Protein AF-S6FB39-F1 (afdb_monomer_lite)

Organism: NCBI:txid1351755

Foldseek 3Di:
DQWWAAPVRDIDGQVRQVVVCVVVVHRGWTAHLFARATWDWPDPPHPDDIHIDHDPPDDRPGHQVLVVLDPDDDWDDPVQLVVQLVQCVVCVVVLQVCCCVGPNVPDDPVNSVVLVVQCPPPVNSRRHPDHNVCSSSSSVNVCVPVDPPVDPPPDPDD

Structure (mmCIF, N/CA/C/O backbone):
data_AF-S6FB39-F1
#
_entry.id   AF-S6FB39-F1
#
loop_
_atom_site.group_PDB
_atom_site.id
_atom_site.type_symbol
_atom_site.label_atom_id
_atom_site.label_alt_id
_atom_site.label_comp_id
_atom_site.label_asym_id
_atom_site.label_entity_id
_atom_site.label_seq_id
_atom_site.pdbx_PDB_ins_code
_atom_site.Cartn_x
_atom_site.Cartn_y
_atom_site.Cartn_z
_atom_site.occupancy
_atom_site.B_iso_or_equiv
_atom_site.auth_seq_id
_atom_site.auth_comp_id
_atom_site.auth_asym_id
_atom_site.auth_atom_id
_atom_site.pdbx_PDB_model_num
ATOM 1 N N . MET A 1 1 ? -5.424 -2.975 12.980 1.00 67.62 1 MET A N 1
ATOM 2 C CA . MET A 1 1 ? -4.887 -2.454 11.699 1.00 67.62 1 MET A CA 1
ATOM 3 C C . MET A 1 1 ? -5.694 -1.225 11.311 1.00 67.62 1 MET A C 1
ATOM 5 O O . MET A 1 1 ? -6.906 -1.287 11.421 1.00 67.62 1 MET A O 1
ATOM 9 N N . PHE A 1 2 ? -5.067 -0.120 10.903 1.00 73.38 2 PHE A N 1
ATOM 10 C CA . PHE A 1 2 ? -5.791 1.126 10.580 1.00 73.38 2 PHE A CA 1
ATOM 11 C C . PHE A 1 2 ? -6.096 1.304 9.091 1.00 73.38 2 PHE A C 1
ATOM 13 O O . PHE A 1 2 ? -6.890 2.162 8.743 1.00 73.38 2 PHE A O 1
ATOM 20 N N . TYR A 1 3 ? -5.520 0.464 8.233 1.00 76.88 3 TYR A N 1
ATOM 21 C CA . TYR A 1 3 ? -5.689 0.529 6.785 1.00 76.88 3 TYR A CA 1
ATOM 22 C C . TYR A 1 3 ? -6.198 -0.799 6.242 1.00 76.88 3 TYR A C 1
ATOM 24 O O . TYR A 1 3 ? -5.724 -1.856 6.648 1.00 76.88 3 TYR A O 1
ATOM 32 N N . CYS A 1 4 ? -7.126 -0.757 5.301 1.00 78.12 4 CYS A N 1
ATOM 33 C CA . CYS A 1 4 ? -7.621 -1.926 4.579 1.00 78.12 4 CYS A CA 1
ATOM 34 C C . CYS A 1 4 ? -7.569 -1.670 3.073 1.00 78.12 4 CYS A C 1
ATOM 36 O O . CYS A 1 4 ? -7.297 -0.549 2.669 1.00 78.12 4 CYS A O 1
ATOM 38 N N . ILE A 1 5 ? -7.848 -2.675 2.245 1.00 75.44 5 ILE A N 1
ATOM 39 C CA . ILE A 1 5 ? -8.179 -2.456 0.832 1.00 75.44 5 ILE A CA 1
ATOM 40 C C . ILE A 1 5 ? -9.668 -2.704 0.608 1.00 75.44 5 ILE A C 1
ATOM 42 O O . ILE A 1 5 ? -10.224 -3.657 1.153 1.00 75.44 5 ILE A O 1
ATOM 46 N N . ASN A 1 6 ? -10.323 -1.863 -0.184 1.00 80.31 6 ASN A N 1
ATOM 47 C CA . ASN A 1 6 ? -11.699 -2.104 -0.609 1.00 80.31 6 ASN A CA 1
ATOM 48 C C . ASN A 1 6 ? -11.750 -3.082 -1.801 1.00 80.31 6 ASN A C 1
ATOM 50 O O . ASN A 1 6 ? -10.726 -3.594 -2.257 1.00 80.31 6 ASN A O 1
ATOM 54 N N . SER A 1 7 ? -12.948 -3.341 -2.327 1.00 75.94 7 SER A N 1
ATOM 55 C CA . SER A 1 7 ? -13.157 -4.218 -3.491 1.00 75.94 7 SER A CA 1
ATOM 56 C C . SER A 1 7 ? -12.434 -3.762 -4.763 1.00 75.94 7 SER A C 1
ATOM 58 O O . SER A 1 7 ? -12.125 -4.589 -5.614 1.00 75.94 7 SER A O 1
ATOM 60 N N . ASN A 1 8 ? -12.124 -2.470 -4.876 1.00 73.38 8 ASN A N 1
ATOM 61 C CA . ASN A 1 8 ? -11.391 -1.884 -6.002 1.00 73.38 8 ASN A CA 1
ATOM 62 C C . ASN A 1 8 ? -9.878 -1.833 -5.738 1.00 73.38 8 ASN A C 1
ATOM 64 O O . ASN A 1 8 ? -9.136 -1.159 -6.448 1.00 73.38 8 ASN A O 1
ATOM 68 N N . ASN A 1 9 ? -9.412 -2.533 -4.701 1.00 61.44 9 ASN A N 1
ATOM 69 C CA . ASN A 1 9 ? -8.044 -2.516 -4.202 1.00 61.44 9 ASN A CA 1
ATOM 70 C C . ASN A 1 9 ? -7.557 -1.150 -3.708 1.00 61.44 9 ASN A C 1
ATOM 72 O O . ASN A 1 9 ? -6.366 -1.028 -3.452 1.00 61.44 9 ASN A O 1
ATOM 76 N N . HIS A 1 10 ? -8.405 -0.135 -3.530 1.00 71.38 10 HIS A N 1
ATOM 77 C CA . HIS A 1 10 ? -7.982 1.145 -2.954 1.00 71.38 10 HIS A CA 1
ATOM 78 C C . HIS A 1 10 ? -7.767 1.002 -1.455 1.00 71.38 10 HIS A C 1
ATOM 80 O O . HIS A 1 10 ? -8.565 0.342 -0.787 1.00 71.38 10 HIS A O 1
ATOM 86 N N . ILE A 1 11 ? -6.710 1.624 -0.933 1.00 67.88 11 ILE A N 1
ATOM 87 C CA . ILE A 1 11 ? -6.490 1.635 0.508 1.00 67.88 11 ILE A CA 1
ATOM 88 C C . ILE A 1 11 ? -7.420 2.649 1.154 1.00 67.88 11 ILE A C 1
ATOM 90 O O . ILE A 1 11 ? -7.564 3.766 0.670 1.00 67.88 11 ILE A O 1
ATOM 94 N N . VAL A 1 12 ? -8.045 2.229 2.247 1.00 76.62 12 VAL A N 1
ATOM 95 C CA . VAL A 1 12 ? -8.969 3.047 3.024 1.00 76.62 12 VAL A CA 1
ATOM 96 C C . VAL A 1 12 ? -8.524 3.021 4.482 1.00 76.62 12 VAL A C 1
ATOM 98 O O . VAL A 1 12 ? -8.280 1.942 5.043 1.00 76.62 12 VAL A O 1
ATOM 101 N N . ASN A 1 13 ? -8.392 4.203 5.087 1.00 82.31 13 ASN A N 1
ATOM 102 C CA . ASN A 1 13 ? -8.177 4.349 6.524 1.00 82.31 13 ASN A CA 1
ATOM 103 C C . ASN A 1 13 ? -9.467 3.981 7.280 1.00 82.31 13 ASN A C 1
ATOM 105 O O . ASN A 1 13 ? -10.571 4.154 6.770 1.00 82.31 13 ASN A O 1
ATOM 109 N N . ILE A 1 14 ? -9.352 3.453 8.498 1.00 83.88 14 ILE A N 1
ATOM 110 C CA . ILE A 1 14 ? -10.506 3.098 9.326 1.00 83.88 14 ILE A CA 1
ATOM 111 C C . ILE A 1 14 ? -11.424 4.291 9.618 1.00 83.88 14 ILE A C 1
ATOM 113 O O . ILE A 1 14 ? -12.635 4.099 9.693 1.00 83.88 14 ILE A O 1
ATOM 117 N N . GLU A 1 15 ? -10.867 5.491 9.779 1.00 84.25 15 GLU A N 1
ATOM 118 C CA . GLU A 1 15 ? -11.617 6.716 10.071 1.00 84.25 15 GLU A CA 1
ATOM 119 C C . GLU A 1 15 ? -12.498 7.089 8.875 1.00 84.25 15 GLU A C 1
ATOM 121 O O . GLU A 1 15 ? -13.722 7.117 9.016 1.00 84.25 15 GLU A O 1
ATOM 126 N N . ASP A 1 16 ? -11.898 7.222 7.688 1.00 83.56 16 ASP A N 1
ATOM 127 C CA . ASP A 1 16 ? -12.613 7.481 6.431 1.00 83.56 16 ASP A CA 1
ATOM 128 C C . ASP A 1 16 ? -13.656 6.397 6.150 1.00 83.56 16 ASP A C 1
ATOM 130 O O . ASP A 1 16 ? -14.824 6.692 5.904 1.00 83.56 16 ASP A O 1
ATOM 134 N N . TYR A 1 17 ? -13.272 5.124 6.300 1.00 88.56 17 TYR A N 1
ATOM 135 C CA . TYR A 1 17 ? -14.181 3.994 6.126 1.00 88.56 17 TYR A CA 1
ATOM 136 C C . TYR A 1 17 ? -15.393 4.082 7.058 1.00 88.56 17 TYR A C 1
ATOM 138 O O . TYR A 1 17 ? -16.518 3.807 6.639 1.00 88.56 17 TYR A O 1
ATOM 146 N N . CYS A 1 18 ? -15.193 4.441 8.329 1.00 87.75 18 CYS A N 1
ATOM 147 C CA . CYS A 1 18 ? -16.289 4.555 9.288 1.00 87.75 18 CYS A CA 1
ATOM 148 C C . CYS A 1 18 ? -17.196 5.748 8.979 1.00 87.75 18 CYS A C 1
ATOM 150 O O . CYS A 1 18 ? -18.408 5.623 9.154 1.00 87.75 18 CYS A O 1
ATOM 152 N N . ILE A 1 19 ? -16.638 6.872 8.527 1.00 87.25 19 ILE A N 1
ATOM 153 C CA . ILE A 1 19 ? -17.404 8.052 8.109 1.00 87.25 19 ILE A CA 1
ATOM 154 C C . ILE A 1 19 ? -18.256 7.706 6.885 1.00 87.25 19 ILE A C 1
ATOM 156 O O . ILE A 1 19 ? -19.478 7.838 6.937 1.00 87.25 19 ILE A O 1
ATOM 160 N N . GLU A 1 20 ? -17.643 7.179 5.826 1.00 86.31 20 GLU A N 1
ATOM 161 C CA . GLU A 1 20 ? -18.341 6.796 4.595 1.00 86.31 20 GLU A CA 1
ATOM 162 C C . GLU A 1 20 ? -19.403 5.723 4.849 1.00 86.31 20 GLU A C 1
ATOM 164 O O . GLU A 1 20 ? -20.516 5.815 4.333 1.00 86.31 20 GLU A O 1
ATOM 169 N N . SER A 1 21 ? -19.095 4.718 5.674 1.00 89.25 21 SER A N 1
ATOM 170 C CA . SER A 1 21 ? -20.052 3.649 5.979 1.00 89.25 21 SER A CA 1
ATOM 171 C C . SER A 1 21 ? -21.262 4.164 6.759 1.00 89.25 21 SER A C 1
ATOM 173 O O . SER A 1 21 ? -22.382 3.710 6.533 1.00 89.25 21 SER A O 1
ATOM 175 N N . LYS A 1 22 ? -21.053 5.131 7.665 1.00 87.75 22 LYS A N 1
ATOM 176 C CA . LYS A 1 22 ? -22.144 5.795 8.393 1.00 87.75 22 LYS A CA 1
ATOM 177 C C . LYS A 1 22 ? -22.996 6.654 7.463 1.00 87.75 22 LYS A C 1
ATOM 179 O O . LYS A 1 22 ? -24.216 6.561 7.534 1.00 87.75 22 LYS A O 1
ATOM 184 N N . LEU A 1 23 ? -22.371 7.447 6.589 1.00 88.06 23 LEU A N 1
ATOM 185 C CA . LEU A 1 23 ? -23.074 8.309 5.632 1.00 88.06 23 LEU A CA 1
ATOM 186 C C . LEU A 1 23 ? -23.932 7.505 4.648 1.00 88.06 23 LEU A C 1
ATOM 188 O O . LEU A 1 23 ? -25.053 7.899 4.347 1.00 88.06 23 LEU A O 1
ATOM 192 N N . ASN A 1 24 ? -23.425 6.362 4.186 1.00 86.12 24 ASN A N 1
ATOM 193 C CA . ASN A 1 24 ? -24.111 5.515 3.209 1.00 86.12 24 ASN A CA 1
ATOM 194 C C . ASN A 1 24 ? -25.042 4.464 3.841 1.00 86.12 24 ASN A C 1
ATOM 196 O O . ASN A 1 24 ? -25.697 3.718 3.117 1.00 86.12 24 ASN A O 1
ATOM 200 N N . GLY A 1 25 ? -25.067 4.344 5.173 1.00 87.31 25 GLY A N 1
ATOM 201 C CA . GLY A 1 25 ? -25.852 3.331 5.891 1.00 87.31 25 GLY A CA 1
ATOM 202 C C . GLY A 1 25 ? -25.426 1.877 5.630 1.00 87.31 25 GLY A C 1
ATOM 203 O O . GLY A 1 25 ? -26.147 0.949 5.995 1.00 87.31 25 GLY A O 1
ATOM 204 N N . ILE A 1 26 ? -24.273 1.653 4.993 1.00 88.19 26 ILE A N 1
ATOM 205 C CA . ILE A 1 26 ? -23.779 0.334 4.580 1.00 88.19 26 ILE A CA 1
ATOM 206 C C . ILE A 1 26 ? -22.290 0.239 4.910 1.00 88.19 26 ILE A C 1
ATOM 208 O O . ILE A 1 26 ? -21.532 1.161 4.637 1.00 88.19 26 ILE A O 1
ATOM 212 N N . TYR A 1 27 ? -21.859 -0.910 5.435 1.00 85.50 27 TYR A N 1
ATOM 213 C CA . TYR A 1 27 ? -20.448 -1.232 5.675 1.00 85.50 27 TYR A CA 1
ATOM 214 C C . TYR A 1 27 ? -19.908 -2.140 4.554 1.00 85.50 27 TYR A C 1
ATOM 216 O O . TYR A 1 27 ? -20.114 -3.362 4.611 1.00 85.50 27 TYR A O 1
ATOM 224 N N . PRO A 1 28 ? -19.253 -1.587 3.513 1.00 86.56 28 PRO A N 1
ATOM 225 C CA . PRO A 1 28 ? -18.785 -2.370 2.378 1.00 86.56 28 PRO A CA 1
ATOM 226 C C . PRO A 1 28 ? -17.673 -3.346 2.773 1.00 86.56 28 PRO A C 1
ATOM 228 O O . PRO A 1 28 ? -16.951 -3.174 3.752 1.00 86.56 28 PRO A O 1
ATOM 231 N N . ALA A 1 29 ? -17.522 -4.419 1.996 1.00 87.19 29 ALA A N 1
ATOM 232 C CA . ALA A 1 29 ? -16.487 -5.404 2.271 1.00 87.19 29 ALA A CA 1
ATOM 233 C C . ALA A 1 29 ? -15.086 -4.795 2.103 1.00 87.19 29 ALA A C 1
ATOM 235 O O . ALA A 1 29 ? -14.741 -4.268 1.047 1.00 87.19 29 ALA A O 1
ATOM 236 N N . VAL A 1 30 ? -14.272 -4.954 3.142 1.00 88.44 30 VAL A N 1
ATOM 237 C CA . VAL A 1 30 ? -12.866 -4.558 3.164 1.00 88.44 30 VAL A CA 1
ATOM 238 C C . VAL A 1 30 ? -11.978 -5.758 3.435 1.00 88.44 30 VAL A C 1
ATOM 240 O O . VAL A 1 30 ? -12.387 -6.731 4.076 1.00 88.44 30 VAL A O 1
ATOM 243 N N . PHE A 1 31 ? -10.749 -5.699 2.948 1.00 83.25 31 PHE A N 1
ATOM 244 C CA . PHE A 1 31 ? -9.822 -6.817 2.938 1.00 83.25 31 PHE A CA 1
ATOM 245 C C . PHE A 1 31 ? -8.464 -6.410 3.496 1.00 83.25 31 PHE A C 1
ATOM 247 O O . PHE A 1 31 ? -8.074 -5.243 3.513 1.00 83.25 31 PHE A O 1
ATOM 254 N N . CYS A 1 32 ? -7.735 -7.407 3.982 1.00 78.88 32 CYS A N 1
ATOM 255 C CA . CYS A 1 32 ? -6.392 -7.239 4.490 1.00 78.88 32 CYS A CA 1
ATOM 256 C C . CYS A 1 32 ? -5.438 -6.909 3.341 1.00 78.88 32 CYS A C 1
ATOM 258 O O . CYS A 1 32 ? -5.324 -7.733 2.430 1.00 78.88 32 CYS A O 1
ATOM 260 N N . PRO A 1 33 ? -4.688 -5.795 3.403 1.00 69.12 33 PRO A N 1
ATOM 261 C CA . PRO A 1 33 ? -3.701 -5.459 2.379 1.00 69.12 33 PRO A CA 1
ATOM 262 C C . PRO A 1 33 ? -2.582 -6.506 2.285 1.00 69.12 33 PRO A C 1
ATOM 264 O O . PRO A 1 33 ? -1.914 -6.599 1.264 1.00 69.12 33 PRO A O 1
ATOM 267 N N . PHE A 1 34 ? -2.381 -7.308 3.338 1.00 70.69 34 PHE A N 1
ATOM 268 C CA . PHE A 1 34 ? -1.313 -8.305 3.391 1.00 70.69 34 PHE A CA 1
ATOM 269 C C . PHE A 1 34 ? -1.747 -9.712 3.014 1.00 70.69 34 PHE A C 1
ATOM 271 O O . PHE A 1 34 ? -0.914 -10.479 2.567 1.00 70.69 34 PHE A O 1
ATOM 278 N N . CYS A 1 35 ? -2.998 -10.115 3.232 1.00 70.75 35 CYS A N 1
ATOM 279 C CA . CYS A 1 35 ? -3.407 -11.501 2.960 1.00 70.75 35 CYS A CA 1
ATOM 280 C C . CYS A 1 35 ? -4.676 -11.626 2.113 1.00 70.75 35 CYS A C 1
ATOM 282 O O . CYS A 1 35 ? -5.072 -12.742 1.779 1.00 70.75 35 CYS A O 1
ATOM 284 N N . GLY A 1 36 ? -5.324 -10.503 1.782 1.00 72.56 36 GLY A N 1
ATOM 285 C CA . GLY A 1 36 ? -6.535 -10.447 0.965 1.00 72.56 36 GLY A CA 1
ATOM 286 C C . GLY A 1 36 ? -7.780 -11.005 1.655 1.00 72.56 36 GLY A C 1
ATOM 287 O O . GLY A 1 36 ? -8.862 -10.986 1.079 1.00 72.56 36 GLY A O 1
ATOM 288 N N . LYS A 1 37 ? -7.667 -11.505 2.893 1.00 82.06 37 LYS A N 1
ATOM 289 C CA . LYS A 1 37 ? -8.817 -12.001 3.656 1.00 82.06 37 LYS A CA 1
ATOM 290 C C . LYS A 1 37 ? -9.693 -10.833 4.094 1.00 82.06 37 LYS A C 1
ATOM 292 O O . LYS A 1 37 ? -9.188 -9.765 4.435 1.00 82.06 37 LYS A O 1
ATOM 297 N N . LYS A 1 38 ? -11.005 -11.061 4.121 1.00 85.62 38 LYS A N 1
ATOM 298 C CA . LYS A 1 38 ? -11.987 -10.073 4.574 1.00 85.62 38 LYS A CA 1
ATOM 299 C C . LYS A 1 38 ? -11.707 -9.663 6.024 1.00 85.62 38 LYS A C 1
ATOM 301 O O . LYS A 1 38 ? -11.513 -10.520 6.888 1.00 85.62 38 LYS A O 1
ATOM 306 N N . LEU A 1 39 ? -11.710 -8.361 6.275 1.00 87.44 39 LEU A N 1
ATOM 307 C CA . LEU A 1 39 ? -11.569 -7.771 7.599 1.00 87.44 39 LEU A CA 1
ATOM 308 C C . LEU A 1 39 ? -12.939 -7.411 8.178 1.00 87.44 39 LEU A C 1
ATOM 310 O O . LEU A 1 39 ? -13.944 -7.317 7.472 1.00 87.44 39 LEU A O 1
ATOM 314 N N . ILE A 1 40 ? -12.958 -7.222 9.490 1.00 89.31 40 ILE A N 1
ATOM 315 C CA . ILE A 1 40 ? -14.066 -6.655 10.254 1.00 89.31 40 ILE A CA 1
ATOM 316 C C . ILE A 1 40 ? -13.578 -5.404 10.974 1.00 89.31 40 ILE A C 1
ATOM 318 O O . ILE A 1 40 ? -12.394 -5.298 11.300 1.00 89.31 40 ILE A O 1
ATOM 322 N N . VAL A 1 41 ? -14.487 -4.481 11.264 1.00 87.75 41 VAL A N 1
ATOM 323 C CA . VAL A 1 41 ? -14.193 -3.383 12.183 1.00 87.75 41 VAL A CA 1
ATOM 324 C C . VAL A 1 41 ? -14.411 -3.851 13.618 1.00 87.75 41 VAL A C 1
ATOM 326 O O . VAL A 1 41 ? -15.372 -4.558 13.919 1.00 87.75 41 VAL A O 1
ATOM 329 N N . LYS A 1 42 ? -13.497 -3.468 14.504 1.00 83.44 42 LYS A N 1
ATOM 330 C CA . LYS A 1 42 ? -13.517 -3.755 1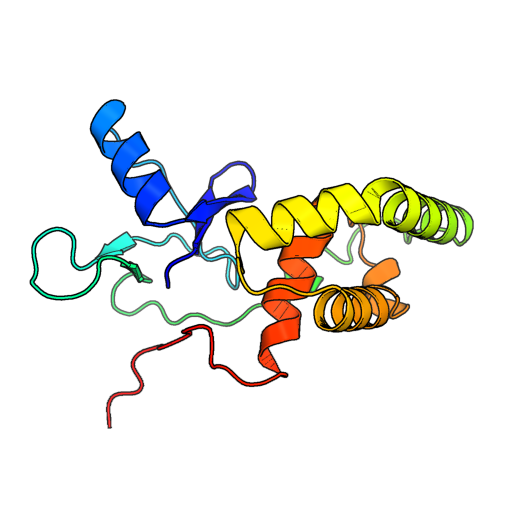5.936 1.00 83.44 42 LYS A CA 1
ATOM 331 C C . LYS A 1 42 ? -13.435 -2.452 16.727 1.00 83.44 42 LYS A C 1
ATOM 333 O O . LYS A 1 42 ? -12.944 -1.454 16.203 1.00 83.44 42 LYS A O 1
ATOM 338 N N . ALA A 1 43 ? -13.871 -2.491 17.987 1.00 79.75 43 ALA A N 1
ATOM 339 C CA . ALA A 1 43 ? -13.822 -1.345 18.899 1.00 79.75 43 ALA A CA 1
ATOM 340 C C . ALA A 1 43 ? -14.561 -0.095 18.364 1.00 79.75 43 ALA A C 1
ATOM 342 O O . ALA A 1 43 ? -14.061 1.018 18.455 1.00 79.75 43 ALA A O 1
ATOM 343 N N . ILE A 1 44 ? -15.745 -0.274 17.756 1.00 73.56 44 ILE A N 1
ATOM 344 C CA . ILE A 1 44 ? -16.574 0.854 17.273 1.00 73.56 44 ILE A CA 1
ATOM 345 C C . ILE A 1 44 ? -17.186 1.635 18.450 1.00 73.56 44 ILE A C 1
ATOM 347 O O . ILE A 1 44 ? -17.317 2.848 18.371 1.00 73.56 44 ILE A O 1
ATOM 351 N N . ASN A 1 45 ? -17.529 0.935 19.539 1.00 72.62 45 ASN A N 1
ATOM 352 C CA . ASN A 1 45 ? -18.245 1.472 20.705 1.00 72.62 45 ASN A CA 1
ATOM 353 C C . ASN A 1 45 ? -17.520 1.150 22.026 1.00 72.62 45 ASN A C 1
ATOM 355 O O . ASN A 1 45 ? -18.162 0.886 23.039 1.00 72.62 45 ASN A O 1
ATOM 359 N N . SER A 1 46 ? -16.190 1.063 22.012 1.00 75.06 46 SER A N 1
ATOM 360 C CA . SER A 1 46 ? -15.395 0.864 23.229 1.00 75.06 46 SER A CA 1
ATOM 361 C C . SER A 1 46 ? -14.431 2.028 23.430 1.00 75.06 46 SER A C 1
ATOM 363 O O . SER A 1 46 ? -14.188 2.807 22.515 1.00 75.06 46 SER A O 1
ATOM 365 N N . ASN A 1 47 ? -13.835 2.110 24.620 1.00 75.06 47 ASN A N 1
ATOM 366 C CA . ASN A 1 47 ? -12.763 3.070 24.912 1.00 75.06 47 ASN A CA 1
ATOM 367 C C . ASN A 1 47 ? -11.444 2.727 24.187 1.00 75.06 47 ASN A C 1
ATOM 369 O O . ASN A 1 47 ? -10.451 3.436 24.330 1.00 75.06 47 ASN A O 1
ATOM 373 N N . GLU A 1 48 ? -11.406 1.622 23.437 1.00 75.75 48 GLU A N 1
ATOM 374 C CA . GLU A 1 48 ? -10.262 1.251 22.610 1.00 75.75 48 GLU A CA 1
ATOM 375 C C . GLU A 1 48 ? -10.350 1.928 21.240 1.00 75.75 48 GLU A C 1
ATOM 377 O O . GLU A 1 48 ? -11.431 2.147 20.697 1.00 75.75 48 GLU A O 1
ATOM 382 N N . LYS A 1 49 ? -9.197 2.205 20.625 1.00 76.81 49 LYS A N 1
ATOM 383 C CA . LYS A 1 49 ? -9.158 2.820 19.297 1.00 76.81 49 LYS A CA 1
ATOM 384 C C . LYS A 1 49 ? -9.753 1.879 18.242 1.00 76.81 49 LYS A C 1
ATOM 386 O O . LYS A 1 49 ? -9.252 0.764 18.045 1.00 76.81 49 LYS A O 1
ATOM 391 N N . THR A 1 50 ? -10.772 2.348 17.520 1.00 82.38 50 THR A N 1
ATOM 392 C CA . THR A 1 50 ? -11.402 1.616 16.414 1.00 82.38 50 THR A CA 1
ATOM 393 C C . THR A 1 50 ? -10.366 1.177 15.386 1.00 82.38 50 THR A C 1
ATOM 395 O O . THR A 1 50 ? -9.468 1.930 15.007 1.00 82.38 50 THR A O 1
ATOM 398 N N . ASN A 1 51 ? -10.454 -0.076 14.951 1.00 82.75 51 ASN A N 1
ATOM 399 C CA . ASN A 1 51 ? -9.488 -0.642 14.019 1.00 82.75 51 ASN A CA 1
ATOM 400 C C . ASN A 1 51 ? -10.082 -1.789 13.199 1.00 82.75 51 ASN A C 1
ATOM 402 O O . ASN A 1 51 ? -11.068 -2.414 13.587 1.00 82.75 51 ASN A O 1
ATOM 406 N N . PHE A 1 52 ? -9.440 -2.111 12.080 1.00 85.38 52 PHE A N 1
ATOM 407 C CA . PHE A 1 52 ? -9.697 -3.342 11.353 1.00 85.38 52 PHE A CA 1
ATOM 408 C C . PHE A 1 52 ? -8.997 -4.537 12.001 1.00 85.38 52 PHE A C 1
ATOM 410 O O . PHE A 1 52 ? -7.833 -4.467 12.424 1.00 85.38 52 PHE A O 1
ATOM 417 N N . SER A 1 53 ? -9.694 -5.667 11.994 1.00 84.12 53 SER A N 1
ATOM 418 C CA . SER A 1 53 ? -9.226 -6.946 12.508 1.00 84.12 53 SER A CA 1
ATOM 419 C C . SER A 1 53 ? -9.642 -8.089 11.588 1.00 84.12 53 SER A C 1
ATOM 421 O O . SER A 1 53 ? -10.633 -8.001 10.867 1.00 84.12 53 SER A O 1
ATOM 423 N N . HIS A 1 54 ? -8.891 -9.186 11.617 1.00 84.50 54 HIS A N 1
ATOM 424 C CA . HIS A 1 54 ? -9.359 -10.431 11.016 1.00 84.50 54 HIS A CA 1
ATOM 425 C C . HIS A 1 54 ? -10.480 -11.023 11.875 1.00 84.50 54 HIS A C 1
ATOM 427 O O . HIS A 1 54 ? -10.574 -10.754 13.076 1.00 84.50 54 HIS A O 1
ATOM 433 N N . LYS A 1 55 ? -11.331 -11.857 11.269 1.00 80.69 55 LYS A N 1
ATOM 434 C CA . LYS A 1 55 ? -12.342 -12.597 12.030 1.00 80.69 55 LYS A CA 1
ATOM 435 C C . LYS A 1 55 ? -11.677 -13.490 13.092 1.00 80.69 55 LYS A C 1
ATOM 437 O O . LYS A 1 55 ? -10.542 -13.935 12.893 1.00 80.69 55 LYS A O 1
ATOM 442 N N . PRO A 1 56 ? -12.373 -13.805 14.200 1.00 77.19 56 PRO A N 1
ATOM 443 C CA . PRO A 1 56 ? -11.883 -14.778 15.172 1.00 77.19 56 PRO A CA 1
ATOM 444 C C . PRO A 1 56 ? -11.436 -16.074 14.482 1.00 77.19 56 PRO A C 1
ATOM 446 O O . PRO A 1 56 ? -12.096 -16.536 13.552 1.00 77.19 56 PRO A O 1
ATOM 449 N N . LYS A 1 57 ? -10.312 -16.649 14.929 1.00 74.88 57 LYS A N 1
ATOM 450 C CA . LYS A 1 57 ? -9.672 -17.852 14.352 1.00 74.88 57 LYS A CA 1
ATOM 451 C C . LYS A 1 57 ? -9.104 -17.691 12.931 1.00 74.88 57 LYS A C 1
ATOM 453 O O . LYS A 1 57 ? -8.611 -18.662 12.368 1.00 74.88 57 LYS A O 1
ATOM 458 N N . GLN A 1 58 ? -9.105 -16.486 12.358 1.00 70.69 58 GLN A N 1
ATOM 459 C CA . GLN A 1 58 ? -8.379 -16.198 11.122 1.00 70.69 58 GLN A CA 1
ATOM 460 C C . GLN A 1 58 ? -7.075 -15.470 11.440 1.00 70.69 58 GLN A C 1
ATOM 462 O O . GLN A 1 58 ? -7.065 -14.282 11.754 1.00 70.69 58 GLN A O 1
ATOM 467 N N . SER A 1 59 ? -5.958 -16.186 11.337 1.00 70.12 59 SER A N 1
ATOM 468 C CA . SER A 1 59 ? -4.636 -15.571 11.375 1.00 70.12 59 SER A CA 1
ATOM 469 C C . SER A 1 59 ? -4.315 -14.894 10.039 1.00 70.12 59 SER A C 1
ATOM 471 O O . SER A 1 59 ? -4.719 -15.339 8.949 1.00 70.12 59 SER A O 1
ATOM 473 N N . CYS A 1 60 ? -3.571 -13.793 10.129 1.00 71.06 60 CYS A N 1
ATOM 474 C CA . CYS A 1 60 ? -2.982 -13.156 8.965 1.00 71.06 60 CYS A CA 1
ATOM 475 C C . CYS A 1 60 ? -1.763 -13.977 8.542 1.00 71.06 60 CYS A C 1
ATOM 477 O O . CYS A 1 60 ? -0.689 -13.842 9.119 1.00 71.06 60 CYS A O 1
ATOM 479 N N . SER A 1 61 ? -1.927 -14.833 7.537 1.00 64.56 61 SER A N 1
ATOM 480 C CA . SER A 1 61 ? -0.793 -15.359 6.783 1.00 64.56 61 SER A CA 1
ATOM 481 C C . SER A 1 61 ? -0.315 -14.213 5.899 1.00 64.56 61 SER A C 1
ATOM 483 O O . SER A 1 61 ? -0.927 -13.967 4.860 1.00 64.56 61 SER A O 1
ATOM 485 N N . TYR A 1 62 ? 0.660 -13.436 6.372 1.00 60.28 62 TYR A N 1
ATOM 486 C CA . TYR A 1 62 ? 1.281 -12.373 5.584 1.00 60.28 62 TYR A CA 1
ATOM 487 C C . TYR A 1 62 ? 1.662 -12.941 4.217 1.00 60.28 62 TYR A C 1
ATOM 489 O O . TYR A 1 62 ? 2.511 -13.825 4.142 1.00 60.28 62 TYR A O 1
ATOM 497 N N . LYS A 1 63 ? 0.992 -12.489 3.157 1.00 51.66 63 LYS A N 1
ATOM 498 C CA . LYS A 1 63 ? 1.380 -12.815 1.792 1.00 51.66 63 LYS A CA 1
ATOM 499 C C . LYS A 1 63 ? 2.303 -11.712 1.314 1.00 51.66 63 LYS A C 1
ATOM 501 O O . LYS A 1 63 ? 2.036 -10.523 1.513 1.00 51.66 63 LYS A O 1
ATOM 506 N N . SER A 1 64 ? 3.408 -12.101 0.693 1.00 55.44 64 SER A N 1
ATOM 507 C CA . SER A 1 64 ? 4.246 -11.136 -0.013 1.00 55.44 64 SER A CA 1
ATOM 508 C C . SER A 1 64 ? 3.404 -10.451 -1.096 1.00 55.44 64 SER A C 1
ATOM 510 O O . SER A 1 64 ? 2.568 -11.095 -1.730 1.00 55.44 64 SER A O 1
ATOM 512 N N . TYR A 1 65 ? 3.621 -9.160 -1.356 1.00 58.22 65 TYR A N 1
ATOM 513 C CA . TYR A 1 65 ? 2.964 -8.462 -2.472 1.00 58.22 65 TYR A CA 1
ATOM 514 C C . TYR A 1 65 ? 3.189 -9.195 -3.810 1.00 58.22 65 TYR A C 1
ATOM 516 O O . TYR A 1 65 ? 2.301 -9.209 -4.659 1.00 58.22 65 TYR A O 1
ATOM 524 N N . SER A 1 66 ? 4.311 -9.909 -3.960 1.00 55.16 66 SER A N 1
ATOM 525 C CA . SER A 1 66 ? 4.592 -10.788 -5.106 1.00 55.16 66 SER A CA 1
ATOM 526 C C . SER A 1 66 ? 3.576 -11.922 -5.314 1.00 55.16 66 SER A C 1
ATOM 528 O O . SER A 1 66 ? 3.512 -12.474 -6.404 1.00 55.16 66 SER A O 1
ATOM 530 N N . GLU A 1 67 ? 2.788 -12.296 -4.302 1.00 54.66 67 GLU A N 1
ATOM 531 C CA . GLU A 1 67 ? 1.702 -13.279 -4.440 1.00 54.66 67 GLU A CA 1
ATOM 532 C C . GLU A 1 67 ? 0.393 -12.650 -4.948 1.00 54.66 67 GLU A C 1
ATOM 534 O O . GLU A 1 67 ? -0.438 -13.350 -5.527 1.00 54.66 67 GLU A O 1
ATOM 539 N N . PHE A 1 68 ? 0.200 -11.339 -4.758 1.00 53.75 68 PHE A N 1
ATOM 540 C CA . PHE A 1 68 ? -0.939 -10.593 -5.312 1.00 53.75 68 PHE A CA 1
ATOM 541 C C . PHE A 1 68 ? -0.703 -10.218 -6.775 1.00 53.75 68 PHE A C 1
ATOM 543 O O . PHE A 1 68 ? -1.607 -10.316 -7.606 1.00 53.75 68 PHE A O 1
ATOM 550 N N . PHE A 1 69 ? 0.530 -9.835 -7.102 1.00 57.47 69 PHE A N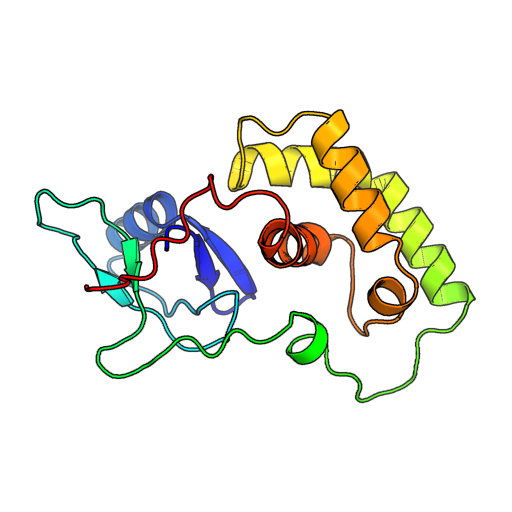 1
ATOM 551 C CA . PHE A 1 69 ? 0.974 -9.586 -8.468 1.00 57.47 69 PHE A CA 1
ATOM 552 C C . PHE A 1 69 ? 1.432 -10.910 -9.080 1.00 57.47 69 PHE A C 1
ATOM 554 O O . PHE A 1 69 ? 2.617 -11.233 -9.057 1.00 57.47 69 PHE A O 1
ATOM 561 N N . LYS A 1 70 ? 0.473 -11.714 -9.559 1.00 51.28 70 LYS A N 1
ATOM 562 C CA . LYS A 1 70 ? 0.733 -13.058 -10.098 1.00 51.28 70 LYS A CA 1
ATOM 563 C C . LYS A 1 70 ? 1.960 -13.079 -11.020 1.00 51.28 70 LYS A C 1
ATOM 565 O O . LYS A 1 70 ? 2.056 -12.328 -11.987 1.00 51.28 70 LYS A O 1
ATOM 570 N N . SER A 1 71 ? 2.841 -14.042 -10.778 1.00 48.59 71 SER A N 1
ATOM 571 C CA . SER A 1 71 ? 3.938 -14.446 -11.660 1.00 48.59 71 SER A CA 1
ATOM 572 C C . SER A 1 71 ? 3.476 -15.262 -12.884 1.00 48.59 71 SER A C 1
ATOM 574 O O . SER A 1 71 ? 4.316 -15.785 -13.616 1.00 48.59 71 SER A O 1
ATOM 576 N N . SER A 1 72 ? 2.167 -15.357 -13.168 1.00 46.88 72 SER A N 1
ATOM 577 C CA . SER A 1 72 ? 1.596 -16.013 -14.364 1.00 46.88 72 SER A CA 1
ATOM 578 C C . SER A 1 72 ? 1.248 -15.001 -15.478 1.00 46.88 72 SER A C 1
ATOM 580 O O . SER A 1 72 ? 0.985 -13.838 -15.181 1.00 46.88 72 SER A O 1
ATOM 582 N N . GLY A 1 73 ? 1.424 -15.373 -16.760 1.00 56.69 73 GLY A N 1
ATOM 583 C CA . GLY A 1 73 ? 1.427 -14.451 -17.925 1.00 56.69 73 GLY A CA 1
ATOM 584 C C . GLY A 1 73 ? 2.775 -14.329 -18.678 1.00 56.69 73 GLY A C 1
ATOM 585 O O . GLY A 1 73 ? 3.676 -15.143 -18.475 1.00 56.69 73 GLY A O 1
ATOM 586 N N . THR A 1 74 ? 2.939 -13.308 -19.531 1.00 59.78 74 THR A N 1
ATOM 587 C CA . THR A 1 74 ? 4.189 -12.981 -20.259 1.00 59.78 74 THR A CA 1
ATOM 588 C C . THR A 1 74 ? 5.089 -12.039 -19.449 1.00 59.78 74 THR A C 1
ATOM 590 O O . THR A 1 74 ? 4.595 -11.067 -18.875 1.00 59.78 74 THR A O 1
ATOM 593 N N . PRO A 1 75 ? 6.399 -12.321 -19.289 1.00 72.44 75 PRO A N 1
ATOM 594 C CA . PRO A 1 75 ? 7.303 -11.448 -18.534 1.00 72.44 75 PRO A CA 1
ATOM 595 C C . PRO A 1 75 ? 7.336 -10.042 -19.135 1.00 72.44 75 PRO A C 1
ATOM 597 O O . PRO A 1 75 ? 7.210 -9.900 -20.348 1.00 72.44 75 PRO A O 1
AT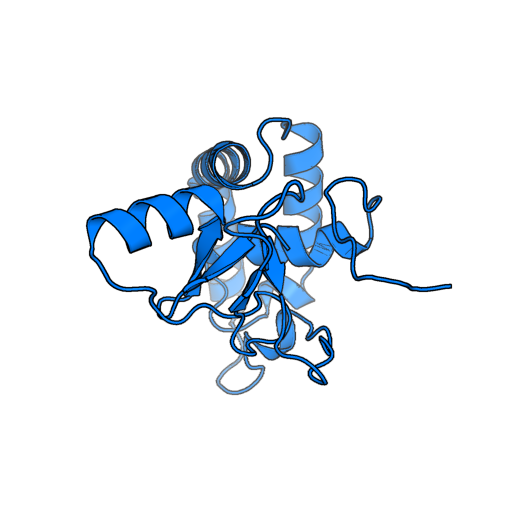OM 600 N N . LYS A 1 76 ? 7.538 -9.020 -18.296 1.00 82.12 76 LYS A N 1
ATOM 601 C CA . LYS A 1 76 ? 7.839 -7.677 -18.799 1.00 82.12 76 LYS A CA 1
ATOM 602 C C . LYS A 1 76 ? 9.104 -7.733 -19.643 1.00 82.12 76 LYS A C 1
ATOM 604 O O . LYS A 1 76 ? 10.108 -8.305 -19.214 1.00 82.12 76 LYS A O 1
ATOM 609 N N . THR A 1 77 ? 9.049 -7.123 -20.814 1.00 87.31 77 THR A N 1
ATOM 610 C CA . THR A 1 77 ? 10.236 -6.892 -21.629 1.00 87.31 77 THR A CA 1
ATOM 611 C C . THR A 1 77 ? 11.127 -5.840 -20.967 1.00 87.31 77 THR A C 1
ATOM 613 O O . THR A 1 77 ? 10.699 -5.103 -20.072 1.00 87.31 77 THR A O 1
ATOM 616 N N . SER A 1 78 ? 12.375 -5.724 -21.421 1.00 87.38 78 SER A N 1
ATOM 617 C CA . SER A 1 78 ? 13.263 -4.641 -20.982 1.00 87.38 78 SER A CA 1
ATOM 618 C C . SER A 1 78 ? 12.651 -3.261 -21.254 1.00 87.38 78 SER A C 1
ATOM 620 O O . SER A 1 78 ? 12.746 -2.378 -20.406 1.00 87.38 78 SER A O 1
ATOM 622 N N . ALA A 1 79 ? 11.955 -3.097 -22.385 1.00 89.38 79 ALA A N 1
ATOM 623 C CA . ALA A 1 79 ? 11.257 -1.859 -22.727 1.00 89.38 79 ALA A CA 1
ATOM 624 C C . ALA A 1 79 ? 10.128 -1.537 -21.732 1.00 89.38 79 ALA A C 1
ATOM 626 O O . ALA A 1 79 ? 10.016 -0.401 -21.277 1.00 89.38 79 ALA A O 1
ATOM 627 N N . ASP A 1 80 ? 9.343 -2.537 -21.317 1.00 85.62 80 ASP A N 1
ATOM 628 C CA . ASP A 1 80 ? 8.288 -2.348 -20.311 1.00 85.62 80 ASP A CA 1
ATOM 629 C C . ASP A 1 80 ? 8.852 -1.909 -18.955 1.00 85.62 80 ASP A C 1
ATOM 631 O O . ASP A 1 80 ? 8.253 -1.090 -18.254 1.00 85.62 80 ASP A O 1
ATOM 635 N N . ILE A 1 81 ? 10.009 -2.455 -18.571 1.00 86.69 81 ILE A N 1
ATOM 636 C CA . ILE A 1 81 ? 10.690 -2.093 -17.325 1.00 86.69 81 ILE A CA 1
ATOM 637 C C . ILE A 1 81 ? 11.196 -0.648 -17.387 1.00 86.69 81 ILE A C 1
ATOM 639 O O . ILE A 1 81 ? 11.010 0.092 -16.420 1.00 86.69 81 ILE A O 1
ATOM 643 N N . GLU A 1 82 ? 11.793 -0.227 -18.503 1.00 88.31 82 GLU A N 1
ATOM 644 C CA . GLU A 1 82 ? 12.249 1.159 -18.670 1.00 88.31 82 GLU A CA 1
ATOM 645 C C . GLU A 1 82 ? 11.077 2.146 -18.693 1.00 88.31 82 GLU A C 1
ATOM 647 O O . G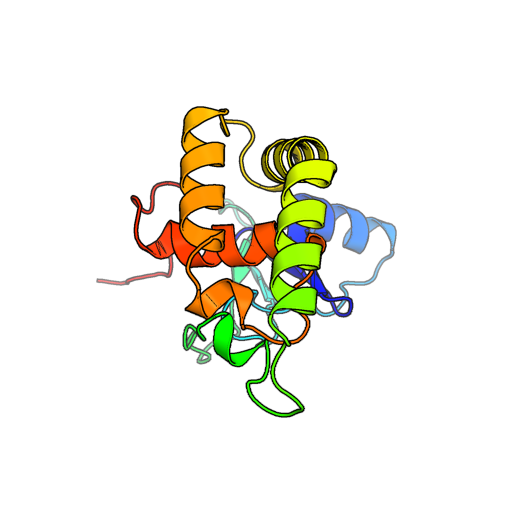LU A 1 82 ? 11.092 3.139 -17.962 1.00 88.31 82 GLU A O 1
ATOM 652 N N . ASN A 1 83 ? 9.998 1.826 -19.410 1.00 88.62 83 ASN A N 1
ATOM 653 C CA . ASN A 1 83 ? 8.776 2.634 -19.415 1.00 88.62 83 ASN A CA 1
ATOM 654 C C . ASN A 1 83 ? 8.173 2.776 -18.011 1.00 88.62 83 ASN A C 1
ATOM 656 O O . ASN A 1 83 ? 7.715 3.858 -17.625 1.00 88.62 83 ASN A O 1
ATOM 660 N N . LEU A 1 84 ? 8.205 1.706 -17.211 1.00 86.44 84 LEU A N 1
ATOM 661 C CA . LEU A 1 84 ? 7.777 1.757 -15.819 1.00 86.44 84 LEU A CA 1
ATOM 662 C C . LEU A 1 84 ? 8.681 2.678 -14.992 1.00 86.44 84 LEU A C 1
ATOM 664 O O . LEU A 1 84 ? 8.159 3.525 -14.276 1.00 86.44 84 LEU A O 1
ATOM 668 N N . LYS A 1 85 ? 10.011 2.569 -15.093 1.00 88.06 85 LYS A N 1
ATOM 669 C CA . LYS A 1 85 ? 10.937 3.456 -14.363 1.00 88.06 85 LYS A CA 1
ATOM 670 C C . LYS A 1 85 ? 10.684 4.928 -14.687 1.00 88.06 85 LYS A C 1
ATOM 672 O O . LYS A 1 85 ? 10.558 5.736 -13.767 1.00 88.06 85 LYS A O 1
ATOM 677 N N . VAL A 1 86 ? 10.543 5.259 -15.971 1.00 89.56 86 VAL A N 1
ATOM 678 C CA . VAL A 1 86 ? 10.206 6.616 -16.428 1.00 89.56 86 VAL A CA 1
ATOM 679 C C . VAL A 1 86 ? 8.877 7.064 -15.824 1.00 89.56 86 VAL A C 1
ATOM 681 O O . VAL A 1 86 ? 8.794 8.141 -15.236 1.00 89.56 86 VAL A O 1
ATOM 684 N N . SER A 1 87 ? 7.855 6.208 -15.871 1.00 86.81 87 SER A N 1
ATOM 685 C CA . SER A 1 87 ? 6.543 6.503 -15.287 1.00 86.81 87 SER A CA 1
ATOM 686 C C . SER A 1 87 ? 6.619 6.759 -13.779 1.00 86.81 87 SER A C 1
ATOM 688 O O . SER A 1 87 ? 5.936 7.654 -13.278 1.00 86.81 87 SER A O 1
ATOM 690 N N . ILE A 1 88 ? 7.447 6.009 -13.047 1.00 86.69 88 ILE A N 1
ATOM 691 C CA . ILE A 1 88 ? 7.657 6.185 -11.603 1.00 86.69 88 ILE A CA 1
ATOM 692 C C . ILE A 1 88 ? 8.318 7.532 -11.317 1.00 86.69 88 ILE A C 1
ATOM 694 O O . ILE A 1 88 ? 7.880 8.234 -10.408 1.00 86.69 88 ILE A O 1
ATOM 698 N N . ILE A 1 89 ? 9.333 7.913 -12.097 1.00 88.31 89 ILE A N 1
ATOM 699 C CA . ILE A 1 89 ? 10.022 9.201 -11.954 1.00 88.31 89 ILE A CA 1
ATOM 700 C C . ILE A 1 89 ? 9.056 10.355 -12.234 1.00 88.31 89 ILE A C 1
ATOM 702 O O . ILE A 1 89 ? 8.915 11.242 -11.392 1.00 88.31 89 ILE A O 1
ATOM 706 N N . LEU A 1 90 ? 8.334 10.310 -13.356 1.00 89.56 90 LEU A N 1
ATOM 707 C CA . LEU A 1 90 ? 7.378 11.354 -13.745 1.00 89.56 90 LEU A CA 1
ATOM 708 C C . LEU A 1 90 ? 6.246 11.526 -12.725 1.00 89.56 90 LEU A C 1
ATOM 710 O O . LEU A 1 90 ? 5.764 12.632 -12.505 1.00 89.56 90 LEU A O 1
ATOM 714 N N . ASN A 1 91 ? 5.837 10.439 -12.066 1.00 86.69 91 ASN A N 1
ATOM 715 C CA . ASN A 1 91 ? 4.776 10.461 -11.059 1.00 86.69 91 ASN A CA 1
ATOM 716 C C . ASN A 1 91 ? 5.302 10.524 -9.618 1.00 86.69 91 ASN A C 1
ATOM 718 O O . ASN A 1 91 ? 4.505 10.463 -8.683 1.00 86.69 91 ASN A O 1
ATOM 722 N N . SER A 1 92 ? 6.613 10.651 -9.408 1.00 87.31 92 SER A N 1
ATOM 723 C CA . SER A 1 92 ? 7.249 10.536 -8.088 1.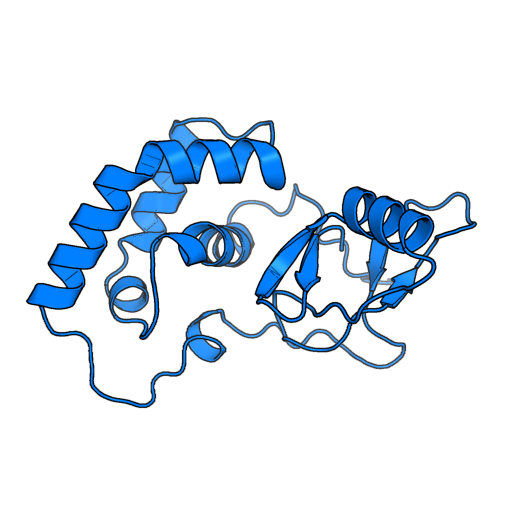00 87.31 92 SER A CA 1
ATOM 724 C C . SER A 1 92 ? 6.677 11.520 -7.069 1.00 87.31 92 SER A C 1
ATOM 726 O O . SER A 1 92 ? 6.318 11.118 -5.965 1.00 87.31 92 SER A O 1
ATOM 728 N N . TYR A 1 93 ? 6.493 12.783 -7.455 1.00 88.19 93 TYR A N 1
ATOM 729 C CA . TYR A 1 93 ? 5.894 13.796 -6.589 1.00 88.19 93 TYR A CA 1
ATOM 730 C C . TYR A 1 93 ? 4.437 13.473 -6.232 1.00 88.19 93 TYR A C 1
ATOM 732 O O . TYR A 1 93 ? 4.041 13.566 -5.072 1.00 88.19 93 TYR A O 1
ATOM 740 N N . LYS A 1 94 ? 3.645 13.002 -7.202 1.00 86.44 94 LYS A N 1
ATOM 741 C CA . LYS A 1 94 ? 2.255 12.584 -6.969 1.00 86.44 94 LYS A CA 1
ATOM 742 C C . LYS A 1 94 ? 2.180 11.380 -6.026 1.00 86.44 94 LYS A C 1
ATOM 744 O O . LYS A 1 94 ? 1.335 11.348 -5.137 1.00 86.44 94 LYS A O 1
ATOM 749 N N . ILE A 1 95 ? 3.083 10.412 -6.191 1.00 84.38 95 ILE A N 1
ATOM 750 C CA . ILE A 1 95 ? 3.205 9.251 -5.302 1.00 84.38 95 ILE A CA 1
ATOM 751 C C . ILE A 1 95 ? 3.617 9.704 -3.897 1.00 84.38 95 ILE A C 1
ATOM 753 O O . ILE A 1 95 ? 3.036 9.231 -2.926 1.00 84.38 95 ILE A O 1
ATOM 757 N N . PHE A 1 96 ? 4.575 10.628 -3.779 1.00 85.88 96 PHE A N 1
ATOM 758 C CA . PHE A 1 96 ? 5.005 11.198 -2.501 1.00 85.88 96 PHE A CA 1
ATOM 759 C C . PHE A 1 96 ? 3.854 11.890 -1.771 1.00 85.88 96 PHE A C 1
ATOM 761 O O . PHE A 1 96 ? 3.612 11.590 -0.605 1.00 85.88 96 PHE A O 1
ATOM 768 N N . LEU A 1 97 ? 3.124 12.774 -2.457 1.00 84.62 97 LEU A N 1
ATOM 769 C CA . LEU A 1 97 ? 1.978 13.473 -1.878 1.00 84.62 97 LEU A CA 1
ATOM 770 C C . LEU A 1 97 ? 0.916 12.488 -1.401 1.00 84.62 97 LEU A C 1
ATOM 772 O O . LEU A 1 97 ? 0.490 12.586 -0.257 1.00 84.62 97 LEU A O 1
ATOM 776 N N . LYS A 1 98 ? 0.567 11.502 -2.237 1.00 78.75 98 LYS A N 1
ATOM 777 C CA . LYS A 1 98 ? -0.383 10.446 -1.879 1.00 78.75 98 LYS A CA 1
ATOM 778 C C . LYS A 1 98 ? 0.083 9.656 -0.656 1.00 78.75 98 LYS A C 1
ATOM 780 O O . LYS A 1 98 ? -0.685 9.433 0.271 1.00 78.75 98 LYS A O 1
ATOM 785 N N . LEU A 1 99 ? 1.354 9.258 -0.628 1.00 75.88 99 LEU A N 1
ATOM 786 C CA . LEU A 1 99 ? 1.939 8.539 0.499 1.00 75.88 99 LEU A CA 1
ATOM 787 C C . LEU A 1 99 ? 1.888 9.353 1.799 1.00 75.88 99 LEU A C 1
ATOM 789 O O . LEU A 1 99 ? 1.563 8.826 2.864 1.00 75.88 99 LEU A O 1
ATOM 793 N N . LYS A 1 100 ? 2.196 10.645 1.696 1.00 79.62 100 LYS A N 1
ATOM 794 C CA . LYS A 1 100 ? 2.203 11.565 2.825 1.00 79.62 100 LYS A CA 1
ATOM 795 C C . LYS A 1 100 ? 0.794 11.838 3.347 1.00 79.62 100 LYS A C 1
ATOM 797 O O . LYS A 1 100 ? 0.590 11.808 4.554 1.00 79.62 100 LYS A O 1
ATOM 802 N N . SER A 1 101 ? -0.169 12.081 2.459 1.00 73.75 101 SER A N 1
ATOM 803 C CA . SER A 1 101 ? -1.543 12.409 2.842 1.00 73.75 101 SER A CA 1
ATOM 804 C C . SER A 1 101 ? -2.304 11.203 3.381 1.00 73.75 101 SER A C 1
ATOM 806 O O . SER A 1 101 ? -2.996 11.325 4.382 1.00 73.75 101 SER A O 1
ATOM 808 N N . GLU A 1 102 ? -2.180 10.044 2.732 1.00 68.50 102 GLU A N 1
ATOM 809 C CA . GLU A 1 102 ? -3.022 8.884 3.040 1.00 68.50 102 GLU A CA 1
ATOM 810 C C . GLU A 1 102 ? -2.401 7.935 4.073 1.00 68.50 102 GLU A C 1
ATOM 812 O O . GLU A 1 102 ? -3.140 7.184 4.698 1.00 68.50 102 GLU A O 1
ATOM 817 N N . TYR A 1 103 ? -1.072 7.923 4.261 1.00 67.38 103 TYR A N 1
ATOM 818 C CA . TYR A 1 103 ? -0.424 6.862 5.052 1.00 67.38 103 TYR A CA 1
ATOM 819 C C . TYR A 1 103 ? 0.515 7.356 6.144 1.00 67.38 103 TYR A C 1
ATOM 821 O O . TYR A 1 103 ? 0.506 6.806 7.248 1.00 67.38 103 TYR A O 1
ATOM 829 N N . LEU A 1 104 ? 1.365 8.342 5.841 1.00 69.00 104 LEU A N 1
ATOM 830 C CA . LEU A 1 104 ? 2.375 8.831 6.775 1.00 69.00 104 LEU A CA 1
ATOM 831 C C . LEU A 1 104 ? 2.577 10.342 6.623 1.00 69.00 104 LEU A C 1
ATOM 833 O O . LEU A 1 104 ? 3.447 10.766 5.863 1.00 69.00 104 LEU A O 1
ATOM 837 N N . PRO A 1 105 ? 1.851 11.165 7.399 1.00 71.94 105 PRO A N 1
ATOM 838 C CA . PRO A 1 105 ? 1.993 12.624 7.367 1.00 71.94 105 PRO A CA 1
ATOM 839 C C . PRO A 1 105 ? 3.419 13.116 7.651 1.00 71.94 105 PRO A C 1
ATOM 841 O O . PRO A 1 105 ? 3.820 14.181 7.183 1.00 71.94 105 PRO A O 1
ATOM 844 N N . THR A 1 106 ? 4.207 12.318 8.377 1.00 75.25 106 THR A N 1
ATOM 845 C CA . THR A 1 106 ? 5.619 12.575 8.689 1.00 75.25 106 THR A CA 1
ATOM 846 C C . THR A 1 106 ? 6.590 12.098 7.604 1.00 75.25 106 THR A C 1
ATOM 848 O O . THR A 1 106 ? 7.800 12.168 7.803 1.00 75.25 106 THR A O 1
ATOM 851 N N . LEU A 1 107 ? 6.097 11.616 6.456 1.00 79.56 107 LEU A N 1
ATOM 852 C CA . LEU A 1 107 ? 6.937 11.206 5.337 1.00 79.56 107 LEU A CA 1
ATOM 853 C C . LEU A 1 107 ? 7.734 12.405 4.814 1.00 79.56 107 LEU A C 1
ATOM 855 O O . LEU A 1 107 ? 7.175 13.387 4.312 1.00 79.56 107 LEU A O 1
ATOM 859 N N . ASP A 1 108 ? 9.053 12.288 4.904 1.00 83.19 108 ASP A N 1
ATOM 860 C CA . ASP A 1 108 ? 10.001 13.226 4.326 1.00 83.19 108 ASP A CA 1
ATOM 861 C C . ASP A 1 108 ? 10.609 12.682 3.020 1.00 83.19 108 ASP A C 1
ATOM 863 O O . ASP A 1 108 ? 10.422 11.521 2.632 1.00 83.19 108 ASP A O 1
ATOM 867 N N . ALA A 1 109 ? 11.334 13.548 2.312 1.00 83.38 109 ALA A N 1
ATOM 868 C CA . ALA A 1 109 ? 11.965 13.197 1.044 1.00 83.38 109 ALA A CA 1
ATOM 869 C C . ALA A 1 109 ? 13.023 12.089 1.202 1.00 83.38 109 ALA A C 1
ATOM 871 O O . ALA A 1 109 ? 13.155 11.233 0.328 1.00 83.38 109 ALA A O 1
ATOM 872 N N . ASN A 1 110 ? 13.750 12.060 2.324 1.00 83.75 110 ASN A N 1
ATOM 873 C CA . ASN A 1 110 ? 14.803 11.075 2.576 1.00 83.75 110 ASN A CA 1
ATOM 874 C C . ASN A 1 110 ? 14.228 9.667 2.726 1.00 83.75 110 ASN A C 1
ATOM 876 O O . ASN A 1 110 ? 14.736 8.707 2.136 1.00 83.75 110 ASN A O 1
ATOM 880 N N . LEU A 1 111 ? 13.153 9.541 3.499 1.00 78.25 111 LEU A N 1
ATOM 881 C CA . LEU A 1 111 ? 12.414 8.307 3.657 1.00 78.25 111 LEU A CA 1
ATOM 882 C C . LEU A 1 111 ? 11.806 7.905 2.317 1.00 78.25 111 LEU A C 1
ATOM 884 O O . LEU A 1 111 ? 12.000 6.761 1.921 1.00 78.25 111 LEU A O 1
ATOM 888 N N . PHE A 1 112 ? 11.205 8.834 1.566 1.00 84.56 112 PHE A N 1
ATOM 889 C CA . PHE A 1 112 ? 10.656 8.561 0.234 1.00 84.56 112 PHE A CA 1
ATOM 890 C C . PHE A 1 112 ? 11.695 8.027 -0.765 1.00 84.56 112 PHE A C 1
ATOM 892 O O . PHE A 1 112 ? 11.453 7.028 -1.441 1.00 84.56 112 PHE A O 1
ATOM 899 N N . ILE A 1 113 ? 12.896 8.604 -0.805 1.00 84.31 113 ILE A N 1
ATOM 900 C CA . ILE A 1 113 ? 13.992 8.110 -1.651 1.00 84.31 113 ILE A CA 1
ATOM 901 C C . ILE A 1 113 ? 14.386 6.675 -1.270 1.00 84.31 113 ILE A C 1
ATOM 903 O O . ILE A 1 113 ? 14.655 5.857 -2.154 1.00 84.31 113 ILE A O 1
ATOM 907 N N . LYS A 1 114 ? 14.388 6.322 0.025 1.00 80.31 114 LYS A N 1
ATOM 908 C CA . LYS A 1 114 ? 14.638 4.934 0.463 1.00 80.31 114 LYS A CA 1
ATOM 909 C C . LYS A 1 114 ? 13.578 3.969 -0.080 1.00 80.31 114 LYS A C 1
ATOM 911 O O . LYS A 1 114 ? 13.930 2.856 -0.467 1.00 80.31 114 LYS A O 1
ATOM 916 N N . ILE A 1 115 ? 12.315 4.394 -0.163 1.00 77.00 115 ILE A N 1
ATOM 917 C CA . ILE A 1 115 ? 11.223 3.617 -0.779 1.00 77.00 115 ILE A CA 1
ATOM 918 C C . ILE A 1 115 ? 11.518 3.374 -2.252 1.00 77.00 115 ILE A C 1
ATOM 920 O O . ILE A 1 115 ? 11.485 2.233 -2.708 1.00 77.00 115 ILE A O 1
ATOM 924 N N . LEU A 1 116 ? 11.832 4.438 -2.993 1.00 82.88 116 LEU A N 1
ATOM 925 C CA . LEU A 1 116 ? 12.092 4.343 -4.425 1.00 82.88 116 LEU A CA 1
ATOM 926 C C . LEU A 1 116 ? 13.271 3.414 -4.711 1.00 82.88 116 LEU A C 1
ATOM 928 O O . LEU A 1 116 ? 13.157 2.545 -5.566 1.00 82.88 116 LEU A O 1
ATOM 932 N N . LYS A 1 117 ? 14.358 3.504 -3.933 1.00 82.56 117 LYS A N 1
ATOM 933 C CA . LYS A 1 117 ? 15.498 2.576 -4.042 1.00 82.56 117 LYS A CA 1
ATOM 934 C C . LYS A 1 117 ? 15.084 1.114 -3.878 1.00 82.56 117 LYS A C 1
ATOM 936 O O . LYS A 1 117 ? 15.608 0.256 -4.583 1.00 82.56 117 LYS A O 1
ATOM 941 N N . LYS A 1 118 ? 14.144 0.825 -2.974 1.00 75.81 118 LYS A N 1
ATOM 942 C CA . LYS A 1 118 ? 13.605 -0.528 -2.811 1.00 75.81 118 LYS A CA 1
ATOM 943 C C . LYS A 1 118 ? 12.763 -0.952 -4.009 1.00 75.81 118 LYS A C 1
ATOM 945 O O . LYS A 1 118 ? 12.989 -2.040 -4.522 1.00 75.81 118 LYS A O 1
ATOM 950 N N . VAL A 1 119 ? 11.852 -0.100 -4.483 1.00 77.56 119 VAL A N 1
ATOM 951 C CA . VAL A 1 119 ? 11.014 -0.363 -5.671 1.00 77.56 119 VAL A CA 1
ATOM 952 C C . VAL A 1 119 ? 11.863 -0.588 -6.926 1.00 77.56 119 VAL A C 1
ATOM 954 O O . VAL A 1 119 ? 11.505 -1.410 -7.764 1.00 77.56 119 VAL A O 1
ATOM 957 N N . SER A 1 120 ? 13.018 0.074 -7.025 1.00 79.31 120 SER A N 1
ATOM 958 C CA . SER A 1 120 ? 13.990 -0.113 -8.107 1.00 79.31 120 SER A CA 1
ATOM 959 C C . SER A 1 120 ? 14.673 -1.485 -8.117 1.00 79.31 120 SER A C 1
ATOM 961 O O . SER A 1 120 ? 15.442 -1.769 -9.035 1.00 79.31 120 SER A O 1
ATOM 963 N N . ASN A 1 121 ? 14.425 -2.351 -7.128 1.00 80.94 121 ASN A N 1
ATOM 964 C CA . ASN A 1 121 ? 14.930 -3.718 -7.140 1.00 80.94 121 ASN A CA 1
ATOM 965 C C . ASN A 1 121 ? 14.392 -4.464 -8.383 1.00 80.94 121 ASN A C 1
ATOM 967 O O . ASN A 1 121 ? 13.175 -4.508 -8.589 1.00 80.94 121 ASN A O 1
ATOM 971 N N . PRO A 1 122 ? 15.265 -5.095 -9.195 1.00 75.25 122 PRO A N 1
ATOM 972 C CA . PRO A 1 122 ? 14.864 -5.773 -10.428 1.00 75.25 122 PRO A CA 1
ATOM 973 C C . PRO A 1 122 ? 13.728 -6.784 -10.245 1.00 75.25 122 PRO A C 1
ATOM 975 O O . PRO A 1 122 ? 12.841 -6.865 -11.091 1.00 75.25 122 PRO A O 1
ATOM 978 N N . LYS A 1 123 ? 13.699 -7.503 -9.113 1.00 74.62 123 LYS A N 1
ATOM 979 C CA . LYS A 1 123 ? 12.636 -8.475 -8.807 1.00 74.62 123 LYS A CA 1
ATOM 980 C C . LYS A 1 123 ? 11.262 -7.813 -8.663 1.00 74.62 123 LYS A C 1
ATOM 982 O O . LYS A 1 123 ? 10.256 -8.423 -9.006 1.00 74.62 123 LYS A O 1
ATOM 987 N N . ILE A 1 124 ? 11.220 -6.570 -8.181 1.00 74.38 124 ILE A N 1
ATOM 988 C CA . ILE A 1 124 ? 9.992 -5.780 -8.009 1.00 74.38 124 ILE A CA 1
ATOM 989 C C . ILE A 1 124 ? 9.523 -5.240 -9.349 1.00 74.38 124 ILE A C 1
ATOM 991 O O . ILE A 1 124 ? 8.357 -5.386 -9.703 1.00 74.38 124 ILE A O 1
ATOM 995 N N . LEU A 1 125 ? 10.438 -4.658 -10.123 1.00 79.12 125 LEU A N 1
ATOM 996 C CA . LEU A 1 125 ? 10.121 -4.094 -11.435 1.00 79.12 125 LEU A CA 1
ATOM 997 C C . LEU A 1 125 ? 9.585 -5.151 -12.410 1.00 79.12 125 LEU A C 1
ATOM 999 O O . LEU A 1 125 ? 8.722 -4.842 -13.235 1.00 79.12 125 LEU A O 1
ATOM 1003 N N . GLN A 1 126 ? 10.042 -6.397 -12.264 1.00 78.00 126 GLN A N 1
ATOM 1004 C CA . GLN A 1 126 ? 9.572 -7.556 -13.023 1.00 78.00 126 GLN A CA 1
ATOM 1005 C C . GLN A 1 126 ? 8.165 -8.036 -12.637 1.00 78.00 126 GLN A C 1
ATOM 1007 O O . GLN A 1 126 ? 7.581 -8.826 -13.383 1.00 78.00 126 GLN A O 1
ATOM 1012 N N . LEU A 1 127 ? 7.584 -7.564 -11.526 1.00 73.31 127 LEU A N 1
ATOM 1013 C CA . LEU A 1 127 ? 6.224 -7.946 -11.154 1.00 73.31 127 LEU A CA 1
ATOM 1014 C C . LEU A 1 127 ? 5.228 -7.500 -12.214 1.00 73.31 127 LEU A C 1
ATOM 1016 O O . LEU A 1 127 ? 5.175 -6.331 -12.614 1.00 73.31 127 LEU A O 1
ATOM 1020 N N . ARG A 1 128 ? 4.412 -8.445 -12.668 1.00 64.81 128 ARG A N 1
ATOM 1021 C CA . ARG A 1 128 ? 3.378 -8.183 -13.665 1.00 64.81 128 ARG A CA 1
ATOM 1022 C C . ARG A 1 128 ? 2.274 -7.322 -13.069 1.00 64.81 128 ARG A C 1
ATOM 1024 O O . ARG A 1 128 ? 2.010 -7.378 -11.872 1.00 64.81 128 ARG A O 1
ATOM 1031 N N . SER A 1 129 ? 1.685 -6.469 -13.902 1.00 69.00 129 SER A N 1
ATOM 1032 C CA . SER A 1 129 ? 0.671 -5.479 -13.504 1.00 69.00 129 SER A CA 1
ATOM 1033 C C . SER A 1 129 ? 1.130 -4.433 -12.476 1.00 69.00 129 SER A C 1
ATOM 1035 O O . SER A 1 129 ? 0.325 -3.601 -12.061 1.00 69.00 129 SER A O 1
ATOM 1037 N N . LEU A 1 130 ? 2.417 -4.408 -12.095 1.00 73.69 130 LEU A N 1
ATOM 1038 C CA . LEU A 1 130 ? 2.975 -3.293 -11.337 1.00 73.69 130 LEU A CA 1
ATOM 1039 C C . LEU A 1 130 ? 2.915 -2.021 -12.189 1.00 73.69 130 LEU A C 1
ATOM 1041 O O . LEU A 1 130 ? 3.566 -1.931 -13.232 1.00 73.69 130 LEU A O 1
ATOM 1045 N N . THR A 1 131 ? 2.164 -1.053 -11.680 1.00 73.44 131 THR A N 1
ATOM 1046 C CA . THR A 1 131 ? 2.023 0.324 -12.154 1.00 73.44 131 THR A CA 1
ATOM 1047 C C . THR A 1 131 ? 2.385 1.278 -11.015 1.00 73.44 131 THR A C 1
ATOM 1049 O O . THR A 1 131 ? 2.472 0.871 -9.853 1.00 73.44 131 THR A O 1
ATOM 1052 N N . CYS A 1 132 ? 2.546 2.568 -11.316 1.00 71.75 132 CYS A N 1
ATOM 1053 C CA . CYS A 1 132 ? 2.854 3.594 -10.315 1.00 71.75 132 CYS A CA 1
ATOM 1054 C C . CYS A 1 132 ? 1.857 3.625 -9.142 1.00 71.75 132 CYS A C 1
ATOM 1056 O O . CYS A 1 132 ? 2.242 3.921 -8.012 1.00 71.75 132 CYS A O 1
ATOM 1058 N N . ASN A 1 133 ? 0.596 3.254 -9.387 1.00 67.56 133 ASN A N 1
ATOM 1059 C CA . ASN A 1 133 ? -0.462 3.229 -8.374 1.00 67.56 133 ASN A CA 1
ATOM 1060 C C . ASN A 1 133 ? -0.224 2.192 -7.270 1.00 67.56 133 ASN A C 1
ATOM 1062 O O . ASN A 1 133 ? -0.771 2.337 -6.180 1.00 67.56 133 ASN A O 1
ATOM 1066 N N . TYR A 1 134 ? 0.598 1.171 -7.529 1.00 72.19 134 TYR A N 1
ATOM 1067 C CA . TYR A 1 134 ? 0.888 0.107 -6.569 1.00 72.19 134 TYR A CA 1
ATOM 1068 C C . TYR A 1 134 ? 2.144 0.358 -5.724 1.00 72.19 134 TYR A C 1
ATOM 1070 O O . TYR A 1 134 ? 2.411 -0.391 -4.783 1.00 72.19 134 TYR A O 1
ATOM 1078 N N . ILE A 1 135 ? 2.897 1.430 -5.997 1.00 73.38 135 ILE A N 1
ATOM 1079 C CA . ILE A 1 135 ? 4.083 1.797 -5.207 1.00 73.38 135 ILE A CA 1
ATOM 1080 C C . ILE A 1 135 ? 3.771 1.977 -3.716 1.00 73.38 135 ILE A C 1
ATOM 1082 O O . ILE A 1 135 ? 4.539 1.456 -2.905 1.00 73.38 135 ILE A O 1
ATOM 1086 N N . PRO A 1 136 ? 2.650 2.611 -3.318 1.00 69.12 136 PRO A N 1
ATOM 1087 C CA . PRO A 1 136 ? 2.273 2.691 -1.911 1.00 69.12 136 PRO A CA 1
ATOM 1088 C C . PRO A 1 136 ? 2.142 1.335 -1.206 1.00 69.12 136 PRO A C 1
ATOM 1090 O O . PRO A 1 136 ? 2.481 1.205 -0.035 1.00 69.12 136 PRO A O 1
ATOM 1093 N N . TYR A 1 137 ? 1.724 0.295 -1.924 1.00 67.44 137 TYR A N 1
ATOM 1094 C CA . TYR A 1 137 ? 1.531 -1.049 -1.374 1.00 67.44 137 TYR A CA 1
ATOM 1095 C C . TYR A 1 137 ? 2.866 -1.766 -1.202 1.00 67.44 137 TYR A C 1
ATOM 1097 O O . TYR A 1 137 ? 3.094 -2.406 -0.177 1.00 67.44 137 TYR A O 1
ATOM 1105 N N . ILE A 1 138 ? 3.765 -1.622 -2.184 1.00 69.69 138 ILE A N 1
ATOM 1106 C CA . ILE A 1 138 ? 5.144 -2.113 -2.074 1.00 69.69 138 ILE A CA 1
ATOM 1107 C C . ILE A 1 138 ? 5.824 -1.430 -0.894 1.00 69.69 138 ILE A C 1
ATOM 1109 O O . ILE A 1 138 ? 6.469 -2.095 -0.092 1.00 69.69 138 ILE A O 1
ATOM 1113 N N . TRP A 1 139 ? 5.624 -0.122 -0.739 1.00 70.88 139 TRP A N 1
ATOM 1114 C CA . TRP A 1 139 ? 6.134 0.617 0.403 1.00 70.88 139 TRP A CA 1
ATOM 1115 C C . TRP A 1 139 ? 5.620 0.082 1.744 1.00 70.88 139 TRP A C 1
ATOM 1117 O O . TRP A 1 139 ? 6.433 -0.221 2.613 1.00 70.88 139 TRP A O 1
ATOM 1127 N N . LEU A 1 140 ? 4.303 -0.090 1.903 1.00 63.06 140 LEU A N 1
ATOM 1128 C CA . LEU A 1 140 ? 3.705 -0.631 3.131 1.00 63.06 140 LEU A CA 1
ATOM 1129 C C . LEU A 1 140 ? 4.225 -2.034 3.470 1.00 63.06 140 LEU A C 1
ATOM 1131 O O . LEU A 1 140 ? 4.427 -2.352 4.639 1.00 63.06 140 LEU A O 1
ATOM 1135 N N . ASN A 1 141 ? 4.456 -2.871 2.457 1.00 64.31 141 ASN A N 1
ATOM 1136 C CA . ASN A 1 141 ? 5.013 -4.213 2.623 1.00 64.31 141 ASN A CA 1
ATOM 1137 C C . ASN A 1 141 ? 6.501 -4.156 3.029 1.00 64.31 141 ASN A C 1
ATOM 1139 O O . ASN A 1 141 ? 6.939 -4.822 3.964 1.00 64.31 141 ASN A O 1
ATOM 1143 N N . GLU A 1 142 ? 7.277 -3.292 2.375 1.00 62.25 142 GLU A N 1
ATOM 1144 C CA . GLU A 1 142 ? 8.717 -3.131 2.592 1.00 62.25 142 GLU A CA 1
ATOM 1145 C C . GLU A 1 142 ? 9.088 -2.363 3.868 1.00 62.25 142 GLU A C 1
ATOM 1147 O O . GLU A 1 142 ? 10.231 -2.456 4.339 1.00 62.25 142 GLU A O 1
ATOM 1152 N N . LEU A 1 143 ? 8.150 -1.610 4.444 1.00 59.44 143 LEU A N 1
ATOM 1153 C CA . LEU A 1 143 ? 8.273 -1.042 5.785 1.00 59.44 143 LEU A CA 1
ATOM 1154 C C . LEU A 1 143 ? 8.310 -2.116 6.876 1.00 59.44 143 LEU A C 1
ATOM 1156 O O . LEU A 1 143 ? 8.885 -1.866 7.930 1.00 59.44 143 LEU A O 1
ATOM 1160 N N . GLY A 1 144 ? 7.843 -3.339 6.601 1.00 50.09 144 GLY A N 1
ATOM 1161 C CA . GLY A 1 144 ? 7.947 -4.496 7.502 1.00 50.09 144 GLY A CA 1
ATOM 1162 C C . GLY A 1 144 ? 9.380 -4.950 7.844 1.00 50.09 144 GLY A C 1
ATOM 1163 O O . GLY A 1 144 ? 9.552 -6.010 8.440 1.00 50.09 144 GLY A O 1
ATOM 1164 N N . LYS A 1 145 ? 10.412 -4.174 7.476 1.00 44.19 145 LYS A N 1
ATOM 1165 C CA . LYS A 1 145 ? 11.820 -4.350 7.884 1.00 44.19 145 LYS A CA 1
ATOM 1166 C C . LYS A 1 145 ? 12.516 -3.075 8.383 1.00 44.19 145 LYS A C 1
ATOM 1168 O O . LYS A 1 145 ? 13.637 -3.174 8.866 1.00 44.19 145 LYS A O 1
ATOM 1173 N N . PHE A 1 146 ? 11.900 -1.899 8.267 1.00 40.53 146 PHE A N 1
ATOM 1174 C CA . PHE A 1 146 ? 12.426 -0.660 8.847 1.00 40.53 146 PHE A CA 1
ATOM 1175 C C . PHE A 1 146 ? 11.498 -0.263 9.986 1.00 40.53 146 PHE A C 1
ATOM 1177 O O . PHE A 1 146 ? 10.466 0.346 9.739 1.00 40.53 146 PHE A O 1
ATOM 1184 N N . ASP A 1 147 ? 11.864 -0.691 11.195 1.00 35.09 147 ASP A N 1
ATOM 1185 C CA . ASP A 1 147 ? 11.262 -0.351 12.486 1.00 35.09 147 ASP A CA 1
ATOM 1186 C C . ASP A 1 147 ? 9.748 -0.106 12.474 1.00 35.09 147 ASP A C 1
ATOM 1188 O O . ASP A 1 147 ? 9.260 0.995 12.218 1.00 35.09 147 ASP A O 1
ATOM 1192 N N . ASN A 1 148 ? 9.025 -1.163 12.855 1.00 36.12 148 ASN A N 1
ATOM 1193 C CA . ASN A 1 148 ? 7.616 -1.218 13.251 1.00 36.12 148 ASN A CA 1
ATOM 1194 C C . ASN A 1 148 ? 7.233 -0.188 14.341 1.00 36.12 148 ASN A C 1
ATOM 1196 O O . ASN A 1 148 ? 6.791 -0.553 15.427 1.00 36.12 148 ASN A O 1
ATOM 1200 N N . LYS A 1 149 ? 7.349 1.112 14.070 1.00 33.47 149 LYS A N 1
ATOM 1201 C CA . LYS A 1 149 ? 6.771 2.173 14.908 1.00 33.47 149 LYS A CA 1
ATOM 1202 C C . LYS A 1 149 ? 5.455 2.706 14.355 1.00 33.47 149 LYS A C 1
ATOM 1204 O O . LYS A 1 149 ? 4.688 3.301 15.103 1.00 33.47 149 LYS A O 1
ATOM 1209 N N . VAL A 1 150 ? 5.111 2.403 13.102 1.00 35.03 150 VAL A N 1
ATOM 1210 C CA . VAL A 1 150 ? 3.767 2.671 12.563 1.00 35.03 150 VAL A CA 1
ATOM 1211 C C . VAL A 1 150 ? 2.895 1.421 12.729 1.00 35.03 150 VAL A C 1
ATOM 1213 O O . VAL A 1 150 ? 2.543 0.735 11.778 1.00 35.03 150 VAL A O 1
ATOM 1216 N N . TYR A 1 151 ? 2.616 1.098 13.996 1.00 37.69 151 TYR A N 1
ATOM 1217 C CA . TYR A 1 151 ? 1.488 0.298 14.487 1.00 37.69 151 TYR A CA 1
ATOM 1218 C C . TYR A 1 151 ? 1.010 -0.872 13.601 1.00 37.69 151 TYR A C 1
ATOM 1220 O O . TYR A 1 151 ? -0.085 -0.859 13.031 1.00 37.69 151 TYR A O 1
ATOM 1228 N N . LEU A 1 152 ? 1.759 -1.973 13.640 1.00 32.94 152 LEU A N 1
ATOM 1229 C CA . LEU A 1 152 ? 1.201 -3.316 13.468 1.00 32.94 152 LEU A CA 1
ATOM 1230 C C . LEU A 1 152 ? 1.219 -4.034 14.821 1.00 32.94 152 LEU A C 1
ATOM 1232 O O . LEU A 1 152 ? 1.905 -5.034 14.999 1.00 32.94 152 LEU A O 1
ATOM 1236 N N . TYR A 1 153 ? 0.436 -3.536 15.785 1.00 34.62 153 TYR A N 1
ATOM 1237 C CA . TYR A 1 153 ? 0.039 -4.353 16.935 1.00 34.62 153 TYR A CA 1
ATOM 1238 C C . TYR A 1 153 ? -0.919 -5.434 16.430 1.00 34.62 153 TYR A C 1
ATOM 1240 O O . TYR A 1 153 ? -2.144 -5.312 16.469 1.00 34.62 153 TYR A O 1
ATOM 1248 N N . THR A 1 154 ? -0.355 -6.507 15.891 1.00 31.22 154 THR A N 1
ATOM 1249 C CA . THR A 1 154 ? -0.977 -7.813 16.032 1.00 31.22 154 THR A CA 1
ATOM 1250 C C . THR A 1 154 ? -0.844 -8.180 17.499 1.00 31.22 154 THR A C 1
ATOM 1252 O O . THR A 1 154 ? 0.271 -8.211 18.008 1.00 31.22 154 THR A O 1
ATOM 1255 N N . ASN A 1 155 ? -1.966 -8.421 18.176 1.00 30.88 155 ASN A N 1
ATOM 1256 C CA . ASN A 1 155 ? -1.999 -8.973 19.527 1.00 30.88 155 ASN A CA 1
ATOM 1257 C C . ASN A 1 155 ? -1.061 -10.186 19.640 1.00 30.88 155 ASN A C 1
ATOM 1259 O O . ASN A 1 155 ? -1.459 -11.305 19.321 1.00 30.88 155 ASN A O 1
ATOM 1263 N N . SER A 1 156 ? 0.155 -9.982 20.131 1.00 26.88 156 SER A N 1
ATOM 1264 C CA . SER A 1 156 ? 0.904 -11.020 20.816 1.00 26.88 156 SER A CA 1
ATOM 1265 C C . SER A 1 156 ? 0.493 -10.929 22.277 1.00 26.88 156 SER A C 1
ATOM 1267 O O . SER A 1 156 ? 1.075 -10.170 23.048 1.00 26.88 156 SER A O 1
ATOM 1269 N N . LYS A 1 157 ? -0.563 -11.664 22.637 1.00 29.02 157 LYS A N 1
ATOM 1270 C CA . LYS A 1 157 ? -0.767 -12.039 24.035 1.00 29.02 157 LYS A CA 1
ATOM 1271 C C . LYS A 1 157 ? 0.469 -12.835 24.469 1.00 29.02 157 LYS A C 1
ATOM 1273 O O . LYS A 1 157 ? 0.755 -13.868 23.862 1.00 29.02 157 LYS A O 1
ATOM 1278 N N . LYS A 1 158 ? 1.182 -12.344 25.474 1.00 31.11 158 LYS A N 1
ATOM 1279 C CA . LYS A 1 158 ? 1.810 -13.181 26.494 1.00 31.11 158 LYS A CA 1
ATOM 1280 C C . LYS A 1 158 ? 1.124 -12.836 27.802 1.00 31.11 158 LYS A C 1
ATOM 1282 O O . LYS A 1 158 ? 0.869 -11.626 27.991 1.00 31.11 158 LYS A O 1
#

Secondary structure (DSSP, 8-state):
--EEE-TTS-E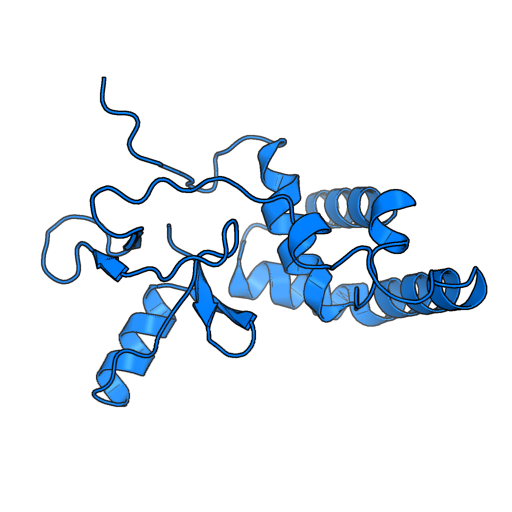EEHHHHHHHHHHTT-----B-TTT-PBEEEE-SSSSSPPEEEEPTT-------HHHHS-S-SPPPPHHHHHHHHHHHHHTHHHHHHHHHHHT-TT--HHHHHHHHHHHTSHHHHTSTT--GGGHHHHHHHHGGGS---S--------

pLDDT: mean 72.79, std 15.62, range [26.88, 89.56]

Sequence (158 aa):
MFYCINSNNHIVNIEDYCIESKLNGIYPAVFCPFCGKKLIVKAINSNEKTNFSHKPKQSCSYKSYSEFFKSSGTPKTSADIENLKVSIILNSYKIFLKLKSEYLPTLDANLFIKILKKVSNPKILQLRSLTCNYIPYIWLNELGKFDNKVYLYTNSKK

Radius of gyration: 16.88 Å; chains: 1; bounding box: 41×32×49 Å